Protein AF-B6IEW8-F1 (afdb_monomer_lite)

pLDDT: mean 83.38, std 17.98, range [36.94, 97.81]

Foldseek 3Di:
DDDDDDPDPDPPPPPPPDDCVRVQPAAEDDDPPDDDDADDCRVPPDDDDDDDDQKDFLDPPRYPPRDPVRHRDIGGDDDDDDDDDDDDDDPDPADPVNVVPD

Sequence (102 aa):
MPEIIPSNTFLTTNMVVKSEQERYVGSMLLEPRSLFIMTDDAYTTMLHGITEREDDLVEPGKVFNCTEELANKRLERDTRISITVRNVEKVSKLSVMDMLKK

Organism: Caenorhabditis briggsae (NCBI:txid6238)

Structure (mmCIF, N/CA/C/O backbone):
data_AF-B6IEW8-F1
#
_entry.id   AF-B6IEW8-F1
#
loop_
_atom_site.group_PDB
_atom_site.id
_atom_site.type_symbol
_atom_site.label_atom_id
_atom_site.label_alt_id
_atom_site.label_comp_id
_atom_site.label_asym_id
_atom_site.label_entity_id
_atom_site.label_seq_id
_atom_site.pdbx_PDB_ins_code
_atom_site.Cartn_x
_atom_site.Cartn_y
_atom_site.Cartn_z
_atom_site.occupancy
_atom_site.B_iso_or_equiv
_atom_site.auth_seq_id
_atom_site.auth_comp_id
_atom_site.auth_asym_id
_atom_site.auth_atom_id
_atom_site.pdbx_PDB_model_num
ATOM 1 N N . MET A 1 1 ? -14.759 59.776 2.716 1.00 40.84 1 MET A N 1
ATOM 2 C CA . MET A 1 1 ? -15.972 59.135 3.263 1.00 40.84 1 MET A CA 1
ATOM 3 C C . MET A 1 1 ? -15.611 57.689 3.566 1.00 40.84 1 MET A C 1
ATOM 5 O O . MET A 1 1 ? -15.357 56.977 2.604 1.00 40.84 1 MET A O 1
ATOM 9 N N . PRO A 1 2 ? -15.443 57.277 4.834 1.00 36.94 2 PRO A N 1
ATOM 10 C CA . PRO A 1 2 ? -15.194 55.879 5.162 1.00 36.94 2 PRO A CA 1
ATOM 11 C C . PRO A 1 2 ? -16.526 55.127 5.262 1.00 36.94 2 PRO A C 1
ATOM 13 O O . PRO A 1 2 ? -17.453 55.570 5.939 1.00 36.94 2 PRO A O 1
ATOM 16 N N . GLU A 1 3 ? -16.614 54.009 4.551 1.00 43.22 3 GLU A N 1
ATOM 17 C CA . GLU A 1 3 ? -17.742 53.084 4.589 1.00 43.22 3 GLU A CA 1
ATOM 18 C C . GLU A 1 3 ? -17.644 52.230 5.861 1.00 43.22 3 GLU A C 1
ATOM 20 O O . GLU A 1 3 ? -16.618 51.607 6.140 1.00 43.22 3 GLU A O 1
ATOM 25 N N . ILE A 1 4 ? -18.698 52.257 6.674 1.00 48.59 4 ILE A N 1
ATOM 26 C CA . ILE A 1 4 ? -18.800 51.501 7.923 1.00 48.59 4 ILE A CA 1
ATOM 27 C C . ILE A 1 4 ? -19.130 50.051 7.555 1.00 48.59 4 ILE A C 1
ATOM 29 O O . ILE A 1 4 ? -20.235 49.762 7.103 1.00 48.59 4 ILE A O 1
ATOM 33 N N . ILE A 1 5 ? -18.179 49.137 7.753 1.00 53.69 5 ILE A N 1
ATOM 34 C CA . ILE A 1 5 ? -18.403 47.694 7.597 1.00 53.69 5 ILE A CA 1
ATOM 35 C C . ILE A 1 5 ? -19.147 47.199 8.847 1.00 53.69 5 ILE A C 1
ATOM 37 O O . ILE A 1 5 ? -18.631 47.376 9.955 1.00 53.69 5 ILE A O 1
ATOM 41 N N . PRO A 1 6 ? -20.336 46.581 8.729 1.00 46.34 6 PRO A N 1
ATOM 42 C CA . PRO A 1 6 ? -21.024 46.042 9.889 1.00 46.34 6 PRO A CA 1
ATOM 43 C C . PRO A 1 6 ? -20.243 44.854 10.461 1.00 46.34 6 PRO A C 1
ATOM 45 O O . PRO A 1 6 ? -19.928 43.879 9.778 1.00 46.34 6 PRO A O 1
ATOM 48 N N . SER A 1 7 ? -19.945 44.951 11.754 1.00 50.16 7 SER A N 1
ATOM 49 C CA . SER A 1 7 ? -19.408 43.880 12.580 1.00 50.16 7 SER A CA 1
ATOM 50 C C . SER A 1 7 ? -20.441 42.757 12.690 1.00 50.16 7 SER A C 1
ATOM 52 O O . SER A 1 7 ? -21.383 42.896 13.465 1.00 50.16 7 SER A O 1
ATOM 54 N N . ASN A 1 8 ? -20.320 41.701 11.879 1.00 47.44 8 ASN A N 1
ATOM 55 C CA . ASN A 1 8 ? -20.790 40.335 12.187 1.00 47.44 8 ASN A CA 1
ATOM 56 C C . ASN A 1 8 ? -20.463 39.319 11.074 1.00 47.44 8 ASN A C 1
ATOM 58 O O . ASN A 1 8 ? -21.246 38.412 10.790 1.00 47.44 8 ASN A O 1
ATOM 62 N N . THR A 1 9 ? -19.281 39.408 10.463 1.00 40.88 9 THR A N 1
ATOM 63 C CA . THR A 1 9 ? -18.782 38.298 9.641 1.00 40.88 9 THR A CA 1
ATOM 64 C C . THR A 1 9 ? -18.155 37.265 10.567 1.00 40.88 9 THR A C 1
ATOM 66 O O . THR A 1 9 ? -16.969 37.320 10.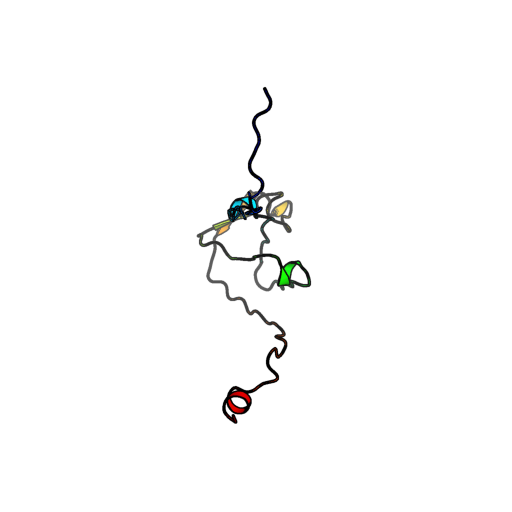886 1.00 40.88 9 THR A O 1
ATOM 69 N N . PHE A 1 10 ? -18.988 36.344 11.047 1.00 48.12 10 PHE A N 1
ATOM 70 C CA . PHE A 1 10 ? -18.538 35.092 11.639 1.00 48.12 10 PHE A CA 1
ATOM 71 C C . PHE A 1 10 ? -17.526 34.447 10.685 1.00 48.12 10 PHE A C 1
ATOM 73 O O . PHE A 1 10 ? -17.796 34.293 9.495 1.00 48.12 10 PHE A O 1
ATOM 80 N N . LEU A 1 11 ? -16.341 34.124 11.203 1.00 44.19 11 LEU A N 1
ATOM 81 C CA . LEU A 1 11 ? -15.284 33.427 10.480 1.00 44.19 11 LEU A CA 1
ATOM 82 C C . LEU A 1 11 ? -15.760 32.009 10.150 1.00 44.19 11 LEU A C 1
ATOM 84 O O . LEU A 1 11 ? -15.477 31.057 10.875 1.00 44.19 11 LEU A O 1
ATOM 88 N N . THR A 1 12 ? -16.483 31.847 9.047 1.00 43.03 12 THR A N 1
ATOM 89 C CA . THR A 1 12 ? -16.590 30.552 8.387 1.00 43.03 12 THR A CA 1
ATOM 90 C C . THR A 1 12 ? -15.226 30.304 7.756 1.00 43.03 12 THR A C 1
ATOM 92 O O . THR A 1 12 ? -14.945 30.748 6.644 1.00 43.03 12 THR A O 1
ATOM 95 N N . THR A 1 13 ? -14.328 29.643 8.490 1.00 49.78 13 THR A N 1
ATOM 96 C CA . THR A 1 13 ? -13.182 28.978 7.870 1.00 49.78 13 THR A CA 1
ATOM 97 C C . THR A 1 13 ? -13.769 28.014 6.849 1.00 49.78 13 THR A C 1
ATOM 99 O O . THR A 1 13 ? -14.277 26.951 7.203 1.00 49.78 13 THR A O 1
ATOM 102 N N . ASN A 1 14 ? -13.761 28.423 5.582 1.00 52.41 14 ASN A N 1
ATOM 103 C CA . ASN A 1 14 ? -14.004 27.549 4.450 1.00 52.41 14 ASN A CA 1
ATOM 104 C C . ASN A 1 14 ? -12.948 26.447 4.529 1.00 52.41 14 ASN A C 1
ATOM 106 O O . ASN A 1 14 ? -11.813 26.631 4.089 1.00 52.41 14 ASN A O 1
ATOM 110 N N . MET A 1 15 ? -13.295 25.317 5.144 1.00 57.75 15 MET A N 1
ATOM 111 C CA . MET A 1 15 ? -12.501 24.102 5.055 1.00 57.75 15 MET A CA 1
ATOM 112 C C . MET A 1 15 ? -12.602 23.625 3.610 1.00 57.75 15 MET A C 1
ATOM 114 O O . MET A 1 15 ? -13.491 22.857 3.254 1.00 57.75 15 MET A O 1
ATOM 118 N N . VAL A 1 16 ? -11.730 24.154 2.754 1.00 66.19 16 VAL A N 1
ATOM 119 C CA . VAL A 1 16 ? -11.551 23.649 1.398 1.00 66.19 16 VAL A CA 1
ATOM 120 C C . VAL A 1 16 ? -11.064 22.214 1.550 1.00 66.19 16 VAL A C 1
ATOM 122 O O . VAL A 1 16 ? -9.937 21.969 1.985 1.00 66.19 16 VAL A O 1
ATOM 125 N N . VAL A 1 17 ? -11.950 21.258 1.274 1.00 73.38 17 VAL A N 1
ATOM 126 C CA . VAL A 1 17 ? -11.612 19.836 1.277 1.00 73.38 17 VAL A CA 1
ATOM 127 C C . VAL A 1 17 ? -10.644 19.616 0.123 1.00 73.38 17 VAL A C 1
ATOM 129 O O . VAL A 1 17 ? -11.044 19.612 -1.038 1.00 73.38 17 VAL A O 1
ATOM 132 N N . LYS A 1 18 ? -9.357 19.491 0.451 1.00 80.31 18 LYS A N 1
ATOM 133 C CA . LYS A 1 18 ? -8.313 19.223 -0.536 1.00 80.31 18 LYS A CA 1
ATOM 134 C C . LYS A 1 18 ? -8.568 17.891 -1.230 1.00 80.31 18 LYS A C 1
ATOM 136 O O . LYS A 1 18 ? -8.894 16.894 -0.571 1.00 80.31 18 LYS A O 1
ATOM 141 N N . SER A 1 19 ? -8.364 17.865 -2.542 1.00 87.44 19 SER A N 1
ATOM 142 C CA . SER A 1 19 ? -8.483 16.635 -3.329 1.00 87.44 19 SER A CA 1
ATOM 143 C C . SER A 1 19 ? -7.464 15.585 -2.867 1.00 87.44 19 SER A C 1
ATOM 145 O O . SER A 1 19 ? -6.487 15.896 -2.180 1.00 87.44 19 SER A O 1
ATOM 147 N N . GLU A 1 20 ? -7.672 14.315 -3.220 1.00 83.62 20 GLU A N 1
ATOM 148 C CA . GLU A 1 20 ? -6.680 13.266 -2.935 1.00 83.62 20 GLU A CA 1
ATOM 149 C C . GLU A 1 20 ? -5.326 13.578 -3.577 1.00 83.62 20 GLU A C 1
ATOM 151 O O . GLU A 1 20 ? -4.289 13.380 -2.951 1.00 83.62 20 GLU A O 1
ATOM 156 N N . GLN A 1 21 ? -5.344 14.159 -4.779 1.00 86.25 21 GLN A N 1
ATOM 157 C CA . GLN A 1 21 ? -4.141 14.539 -5.511 1.00 86.25 21 GLN A CA 1
ATOM 158 C C . GLN A 1 21 ? -3.333 15.621 -4.782 1.00 86.25 21 GLN A C 1
ATOM 160 O O . GLN A 1 21 ? -2.110 15.556 -4.741 1.00 86.25 21 GLN A O 1
ATOM 165 N N . GLU A 1 22 ? -4.007 16.594 -4.166 1.00 89.25 22 GLU A N 1
ATOM 166 C CA . GLU A 1 22 ? -3.367 17.664 -3.385 1.00 89.25 22 GLU A CA 1
ATOM 167 C C . GLU A 1 22 ? -2.812 17.181 -2.041 1.00 89.25 22 GLU A C 1
ATOM 169 O O . GLU A 1 22 ? -1.948 17.833 -1.456 1.00 89.25 22 GLU A O 1
ATOM 174 N N . ARG A 1 23 ? -3.333 16.063 -1.525 1.00 90.06 23 ARG A N 1
ATOM 175 C CA . ARG A 1 23 ? -2.881 15.426 -0.279 1.00 90.06 23 ARG A CA 1
ATOM 176 C C . ARG A 1 23 ? -1.932 14.254 -0.533 1.00 90.06 23 ARG A C 1
ATOM 178 O O . ARG A 1 23 ? -1.546 13.580 0.419 1.00 90.06 23 ARG A O 1
ATOM 185 N N . TYR A 1 24 ? -1.576 13.996 -1.790 1.00 91.75 24 TYR A N 1
ATOM 186 C CA . TYR A 1 24 ? -0.720 12.883 -2.169 1.00 91.75 24 TYR A CA 1
ATOM 187 C C . TYR A 1 24 ? 0.701 13.093 -1.641 1.00 91.75 24 TYR A C 1
ATOM 189 O O . TYR A 1 24 ? 1.373 14.058 -1.998 1.00 91.75 24 TYR A O 1
ATOM 197 N N . VAL A 1 25 ? 1.157 12.168 -0.795 1.00 93.56 25 VAL A N 1
ATOM 198 C CA . VAL A 1 25 ? 2.507 12.199 -0.209 1.00 93.56 25 VAL A CA 1
ATOM 199 C C . VAL A 1 25 ? 3.477 11.321 -1.000 1.00 93.56 25 VAL A C 1
ATOM 201 O O . VAL A 1 25 ? 4.652 11.650 -1.123 1.00 93.56 25 VAL A O 1
ATOM 204 N N . GLY A 1 26 ? 2.994 10.210 -1.555 1.00 94.50 26 GLY A N 1
ATOM 205 C CA . GLY A 1 26 ? 3.813 9.244 -2.277 1.00 94.50 26 GLY A CA 1
ATOM 206 C C . GLY A 1 26 ? 3.183 7.857 -2.293 1.00 94.50 26 GLY A C 1
ATOM 207 O O . GLY A 1 26 ? 2.076 7.648 -1.795 1.00 94.50 26 GLY A O 1
ATOM 208 N N . SER A 1 27 ? 3.909 6.915 -2.879 1.00 95.62 27 SER A N 1
ATOM 209 C CA . SER A 1 27 ? 3.547 5.504 -2.992 1.00 95.62 27 SER A CA 1
ATOM 210 C C . SER A 1 27 ? 4.651 4.625 -2.408 1.00 95.62 27 SER A C 1
ATOM 212 O O . SER A 1 27 ? 5.801 5.040 -2.287 1.00 95.62 27 SER A O 1
ATOM 214 N N . MET A 1 28 ? 4.320 3.382 -2.078 1.00 95.69 28 MET A N 1
ATOM 215 C CA . MET A 1 28 ? 5.284 2.369 -1.654 1.00 95.69 28 MET A CA 1
ATOM 216 C C . MET A 1 28 ? 5.018 1.079 -2.422 1.00 95.69 28 MET A C 1
ATOM 218 O O . MET A 1 28 ? 3.875 0.632 -2.505 1.00 95.69 28 MET A O 1
ATOM 222 N N . LEU A 1 29 ? 6.071 0.485 -2.978 1.00 96.75 29 LEU A N 1
ATOM 223 C CA . LEU A 1 29 ? 5.992 -0.808 -3.643 1.00 96.75 29 LEU A CA 1
ATOM 224 C C . LEU A 1 29 ? 6.031 -1.922 -2.591 1.00 96.75 29 LEU A C 1
ATOM 226 O O . LEU A 1 29 ? 6.999 -2.026 -1.839 1.00 96.75 29 LEU A O 1
ATOM 230 N N . LEU A 1 30 ? 4.994 -2.760 -2.541 1.00 95.94 30 LEU A N 1
ATOM 231 C CA . LEU A 1 30 ? 4.897 -3.879 -1.598 1.00 95.94 30 LEU A CA 1
ATOM 232 C C . LEU A 1 30 ? 5.166 -5.211 -2.301 1.00 95.94 30 LEU A C 1
ATOM 234 O O . LEU A 1 30 ? 4.258 -5.825 -2.864 1.00 95.94 30 LEU A O 1
ATOM 238 N N . GLU A 1 31 ? 6.409 -5.678 -2.227 1.00 94.38 31 GLU A N 1
ATOM 239 C CA . GLU A 1 31 ? 6.837 -6.932 -2.852 1.00 94.38 31 GLU A CA 1
ATOM 240 C C . GLU A 1 31 ? 6.208 -8.172 -2.180 1.00 94.38 31 GLU A C 1
ATOM 242 O O . GLU A 1 31 ? 5.823 -8.125 -1.002 1.00 94.38 31 GLU A O 1
ATOM 247 N N . PRO A 1 32 ? 6.099 -9.317 -2.881 1.00 95.44 32 PRO A N 1
ATOM 248 C CA . PRO A 1 32 ? 5.632 -10.563 -2.280 1.00 95.44 32 PRO A CA 1
ATOM 249 C C . PRO A 1 32 ? 6.450 -10.948 -1.040 1.00 95.44 32 PRO A C 1
ATOM 251 O O . PRO A 1 32 ? 7.678 -10.913 -1.061 1.00 95.44 32 PRO A O 1
ATOM 254 N N . ARG A 1 33 ? 5.770 -11.372 0.03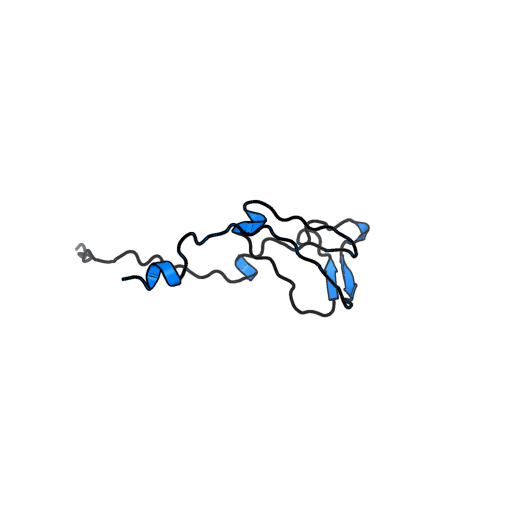5 1.00 95.81 33 ARG A N 1
ATOM 255 C CA . ARG A 1 33 ? 6.382 -11.744 1.332 1.00 95.81 33 ARG A CA 1
ATOM 256 C C . ARG A 1 33 ? 7.117 -10.598 2.052 1.00 95.81 33 ARG A C 1
ATOM 258 O O . ARG A 1 33 ? 7.849 -10.863 3.002 1.00 95.81 33 ARG A O 1
ATOM 265 N N . SER A 1 34 ? 6.907 -9.345 1.645 1.00 96.25 34 SER A N 1
ATOM 266 C CA . SER A 1 34 ? 7.346 -8.179 2.417 1.00 96.25 34 SER A CA 1
ATOM 267 C C . SER A 1 34 ? 6.472 -7.960 3.657 1.00 96.25 34 SER A C 1
ATOM 269 O O . SER A 1 34 ? 5.293 -8.324 3.689 1.00 96.25 34 SER A O 1
ATOM 271 N N . LEU A 1 35 ? 7.061 -7.344 4.683 1.00 96.25 35 LEU A N 1
ATOM 272 C CA . LEU A 1 35 ? 6.360 -6.879 5.875 1.00 96.25 35 LEU A CA 1
ATOM 273 C C . LEU A 1 35 ? 6.285 -5.351 5.839 1.00 96.25 35 LEU A C 1
ATOM 275 O O . LEU A 1 35 ? 7.311 -4.678 5.896 1.00 96.25 35 LEU A O 1
ATOM 279 N N . PHE A 1 36 ? 5.068 -4.814 5.773 1.00 94.88 36 PHE A N 1
ATOM 280 C CA . PHE A 1 36 ? 4.816 -3.382 5.890 1.00 94.88 36 PHE A CA 1
ATOM 281 C C . PHE A 1 36 ? 4.357 -3.054 7.311 1.00 94.88 36 PHE A C 1
ATOM 283 O O . PHE A 1 36 ? 3.355 -3.594 7.782 1.00 94.88 36 PHE A O 1
ATOM 290 N N . ILE A 1 37 ? 5.100 -2.179 7.990 1.00 94.69 37 ILE A N 1
ATOM 291 C CA . ILE A 1 37 ? 4.792 -1.708 9.341 1.00 94.69 37 ILE A CA 1
ATOM 292 C C . ILE A 1 37 ? 4.509 -0.214 9.253 1.00 94.69 37 ILE A C 1
ATOM 294 O O . ILE A 1 37 ? 5.332 0.548 8.754 1.00 94.69 37 ILE A O 1
ATOM 298 N N . MET A 1 38 ? 3.354 0.197 9.765 1.00 92.88 38 MET A N 1
ATOM 299 C CA . MET A 1 38 ? 2.943 1.592 9.826 1.00 92.88 38 MET A CA 1
ATOM 300 C C . MET A 1 38 ? 2.655 1.950 11.283 1.00 92.88 38 MET A C 1
ATOM 302 O O . MET A 1 38 ? 1.851 1.278 11.930 1.00 92.88 38 MET A O 1
ATOM 306 N N . THR A 1 39 ? 3.333 2.974 11.800 1.00 93.75 39 THR A N 1
ATOM 307 C CA . THR A 1 39 ? 3.248 3.410 13.203 1.00 93.75 39 THR A CA 1
ATOM 308 C C . THR A 1 39 ? 2.904 4.893 13.299 1.00 93.75 39 THR A C 1
ATOM 310 O O . THR A 1 39 ? 2.912 5.609 12.296 1.00 93.75 39 THR A O 1
ATOM 313 N N . ASP A 1 40 ? 2.580 5.337 14.514 1.00 93.62 40 ASP A N 1
ATOM 314 C CA . ASP A 1 40 ? 2.476 6.752 14.886 1.00 93.62 40 ASP A CA 1
ATOM 315 C C . ASP A 1 40 ? 1.588 7.571 13.927 1.00 93.62 40 ASP A C 1
ATOM 317 O O . ASP A 1 40 ? 0.449 7.186 13.627 1.00 93.62 40 ASP A O 1
ATOM 321 N N . ASP A 1 41 ? 2.096 8.700 13.434 1.00 92.62 41 ASP A N 1
ATOM 322 C CA . ASP A 1 41 ? 1.367 9.620 12.561 1.00 92.62 41 ASP A CA 1
ATOM 323 C C . ASP A 1 41 ? 1.009 8.979 11.219 1.00 92.62 41 ASP A C 1
ATOM 325 O O . ASP A 1 41 ? -0.083 9.216 10.697 1.00 92.62 41 ASP A O 1
ATOM 329 N N . ALA A 1 42 ? 1.874 8.116 10.679 1.00 90.12 42 ALA A N 1
ATOM 330 C CA . ALA A 1 42 ? 1.589 7.415 9.431 1.00 90.12 42 ALA A CA 1
ATOM 331 C C . ALA A 1 42 ? 0.374 6.487 9.580 1.00 90.12 42 ALA A C 1
ATOM 333 O O . ALA A 1 42 ? -0.435 6.376 8.664 1.00 90.12 42 ALA A O 1
ATOM 334 N N . TYR A 1 43 ? 0.200 5.865 10.751 1.00 90.69 43 TYR A N 1
ATOM 335 C CA . TYR A 1 43 ? -0.950 5.002 11.020 1.00 90.69 43 TYR A CA 1
ATOM 336 C C . TYR A 1 43 ? -2.231 5.786 11.326 1.00 90.69 43 TYR A C 1
ATOM 338 O O . TYR A 1 43 ? -3.318 5.382 10.914 1.00 90.69 43 TYR A O 1
ATOM 346 N N . THR A 1 44 ? -2.119 6.889 12.067 1.00 90.25 44 THR A N 1
ATOM 347 C CA . THR A 1 44 ? -3.279 7.595 12.638 1.00 90.25 44 THR A CA 1
ATOM 348 C C . THR A 1 44 ? -3.775 8.773 11.803 1.00 90.25 44 THR A C 1
ATOM 350 O O . THR A 1 44 ? -4.955 9.113 11.885 1.00 90.25 44 THR A O 1
ATOM 353 N N . THR A 1 45 ? -2.908 9.394 10.999 1.00 90.81 45 THR A N 1
ATOM 354 C CA . THR A 1 45 ? -3.212 10.661 10.307 1.00 90.81 45 THR A CA 1
ATOM 355 C C . THR A 1 45 ? -3.125 10.574 8.787 1.00 90.81 45 THR A C 1
ATOM 357 O O . THR A 1 45 ? -3.716 11.406 8.093 1.00 90.81 45 THR A O 1
ATOM 360 N N . MET A 1 46 ? -2.425 9.572 8.248 1.00 91.06 46 MET A N 1
ATOM 361 C CA . MET A 1 46 ? -2.237 9.423 6.808 1.00 91.06 46 MET A CA 1
ATOM 362 C C . MET A 1 46 ? -3.222 8.415 6.218 1.00 91.06 46 MET A C 1
ATOM 364 O O . MET A 1 46 ? -3.422 7.312 6.729 1.00 91.06 46 MET A O 1
ATOM 368 N N . LEU A 1 47 ? -3.819 8.787 5.086 1.00 91.75 47 LEU A N 1
ATOM 369 C CA . LEU A 1 47 ? -4.598 7.850 4.289 1.00 91.75 47 LEU A CA 1
ATOM 370 C C . LEU A 1 47 ? -3.653 7.015 3.430 1.00 91.75 47 LEU A C 1
ATOM 372 O O . LEU A 1 47 ? -2.799 7.551 2.727 1.00 91.75 47 LEU A O 1
ATOM 376 N N . HIS A 1 48 ? -3.854 5.705 3.465 1.00 91.38 48 HIS A N 1
ATOM 377 C CA . HIS A 1 48 ? -3.193 4.742 2.601 1.00 91.38 48 HIS A CA 1
ATOM 378 C C . HIS A 1 48 ? -4.264 3.954 1.850 1.00 91.38 48 HIS A C 1
ATOM 380 O O . HIS A 1 48 ? -5.354 3.703 2.367 1.00 91.38 48 HIS A O 1
ATOM 386 N N . GLY A 1 49 ? -3.956 3.566 0.621 1.00 92.69 49 GLY A N 1
ATOM 387 C CA . GLY A 1 49 ? -4.880 2.831 -0.225 1.00 92.69 49 GLY A CA 1
ATOM 388 C C . GLY A 1 49 ? -4.151 2.126 -1.354 1.00 92.69 49 GLY A C 1
ATOM 389 O O . GLY A 1 49 ? -2.976 2.384 -1.614 1.00 92.69 49 GLY A O 1
ATOM 390 N N . ILE A 1 50 ? -4.870 1.230 -2.019 1.00 94.56 50 ILE A N 1
ATOM 391 C CA . ILE A 1 50 ? -4.417 0.551 -3.229 1.00 94.56 50 ILE A CA 1
ATOM 392 C C . ILE A 1 50 ? -5.333 1.043 -4.340 1.00 94.56 50 ILE A C 1
ATOM 394 O O . ILE A 1 50 ? -6.530 0.773 -4.324 1.00 94.56 50 ILE A O 1
ATOM 398 N N . THR A 1 51 ? -4.793 1.825 -5.269 1.00 93.62 51 THR A N 1
ATOM 399 C CA . THR A 1 51 ? -5.573 2.300 -6.416 1.00 93.62 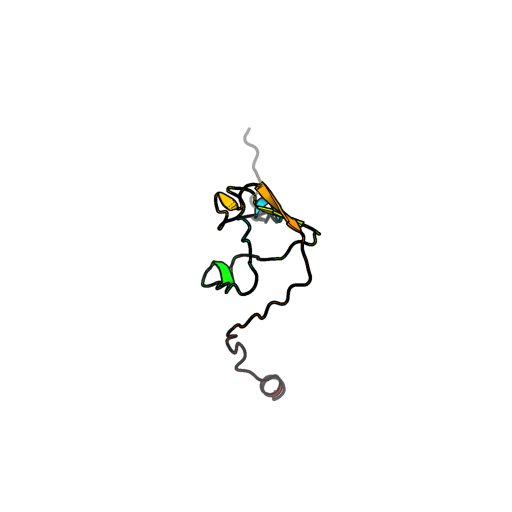51 THR A CA 1
ATOM 400 C C . THR A 1 51 ? -5.852 1.144 -7.369 1.00 93.62 51 THR A C 1
ATOM 402 O O . THR A 1 51 ? -4.930 0.390 -7.681 1.00 93.62 51 THR A O 1
ATOM 405 N N . GLU A 1 52 ? -7.080 1.055 -7.876 1.00 94.94 52 GLU A N 1
ATOM 406 C CA . GLU A 1 52 ? -7.497 0.085 -8.896 1.00 94.94 52 GLU A CA 1
ATOM 407 C C . GLU A 1 52 ? -6.779 0.349 -10.232 1.00 94.94 52 GLU A C 1
ATOM 409 O O . GLU A 1 52 ? -6.887 1.447 -10.783 1.00 94.94 52 GLU A O 1
ATOM 414 N N . ARG A 1 53 ? -5.993 -0.624 -10.711 1.00 95.44 53 ARG A N 1
ATOM 415 C CA . ARG A 1 53 ? -5.254 -0.612 -11.990 1.00 95.44 53 ARG A CA 1
ATOM 416 C C . ARG A 1 53 ? -4.621 -1.984 -12.247 1.00 95.44 53 ARG A C 1
ATOM 418 O O . ARG A 1 53 ? -4.437 -2.740 -11.296 1.00 95.44 53 ARG A O 1
ATOM 425 N N . GLU A 1 54 ? -4.234 -2.240 -13.494 1.00 97.62 54 GLU A N 1
ATOM 426 C CA . GLU A 1 54 ? -3.638 -3.510 -13.951 1.00 97.62 54 GLU A CA 1
ATOM 427 C C . GLU A 1 54 ? -2.109 -3.564 -13.808 1.00 97.62 54 GLU A C 1
ATOM 429 O O . GLU A 1 54 ? -1.532 -4.641 -13.697 1.00 97.62 54 GLU A O 1
ATOM 434 N N . ASP A 1 55 ? -1.434 -2.415 -13.785 1.00 97.38 55 ASP A N 1
ATOM 435 C CA . ASP A 1 55 ? 0.021 -2.334 -13.660 1.00 97.38 55 ASP A CA 1
ATOM 436 C C . ASP A 1 55 ? 0.460 -1.125 -12.823 1.00 97.38 55 ASP A C 1
ATOM 438 O O . ASP A 1 55 ? -0.248 -0.121 -12.712 1.00 97.38 55 ASP A O 1
ATOM 442 N N . ASP A 1 56 ? 1.643 -1.220 -12.219 1.00 96.94 56 ASP A N 1
ATOM 443 C CA . ASP A 1 56 ? 2.259 -0.152 -11.436 1.00 96.94 56 ASP A CA 1
ATOM 444 C C . ASP A 1 56 ? 3.558 0.332 -12.095 1.00 96.94 56 ASP A C 1
ATOM 446 O O . ASP A 1 56 ? 4.462 -0.455 -12.379 1.00 96.94 56 ASP A O 1
ATOM 450 N N . LEU A 1 57 ? 3.680 1.650 -12.294 1.00 97.19 57 LEU A N 1
ATOM 451 C CA . LEU A 1 57 ? 4.934 2.300 -12.684 1.00 97.19 57 LEU A CA 1
ATOM 452 C C . LEU A 1 57 ? 5.744 2.645 -11.432 1.00 97.19 57 LEU A C 1
ATOM 454 O O . LEU A 1 57 ? 5.295 3.429 -10.591 1.00 97.19 57 LEU A O 1
ATOM 458 N N . VAL A 1 58 ? 6.967 2.128 -11.338 1.00 97.44 58 VAL A N 1
ATOM 459 C CA . VAL A 1 58 ? 7.893 2.484 -10.257 1.00 97.44 58 VAL A CA 1
ATOM 460 C C . VAL A 1 58 ? 8.576 3.813 -10.594 1.00 97.44 58 VAL A C 1
ATOM 462 O O . VAL A 1 58 ? 9.678 3.857 -11.139 1.00 97.44 58 VAL A O 1
ATOM 465 N N . GLU A 1 59 ? 7.875 4.917 -10.330 1.00 96.50 59 GLU A N 1
ATOM 466 C CA . GLU A 1 59 ? 8.331 6.272 -10.659 1.00 96.50 59 GLU A CA 1
ATOM 467 C C . GLU A 1 59 ? 9.322 6.816 -9.604 1.00 96.50 59 GLU A C 1
ATOM 469 O O . GLU A 1 59 ? 8.950 6.967 -8.428 1.00 96.50 59 GLU A O 1
ATOM 474 N N . PRO A 1 60 ? 10.567 7.161 -9.998 1.00 96.56 60 PRO A N 1
ATOM 475 C CA . PRO A 1 60 ? 11.546 7.758 -9.095 1.00 96.56 60 PRO A CA 1
ATOM 476 C C . PRO A 1 60 ? 11.025 9.045 -8.450 1.00 96.56 60 PRO A C 1
ATOM 478 O O . PRO A 1 60 ? 10.442 9.902 -9.109 1.00 96.56 60 PRO A O 1
ATOM 481 N N . GLY A 1 61 ? 11.224 9.185 -7.140 1.00 95.06 61 GLY A N 1
ATOM 482 C CA . GLY A 1 61 ? 10.760 10.346 -6.373 1.00 95.06 61 GLY A CA 1
ATOM 483 C C . GLY A 1 61 ? 9.278 10.317 -5.979 1.00 95.06 61 GLY A C 1
ATOM 484 O O . GLY A 1 61 ? 8.892 11.071 -5.091 1.00 95.06 61 GLY A O 1
ATOM 485 N N .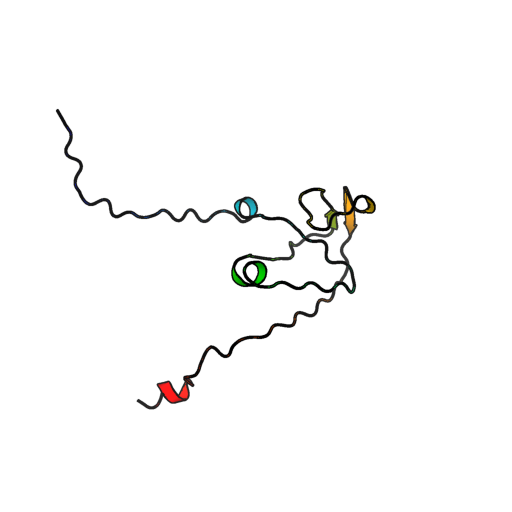 LYS A 1 62 ? 8.455 9.429 -6.559 1.00 95.69 62 LYS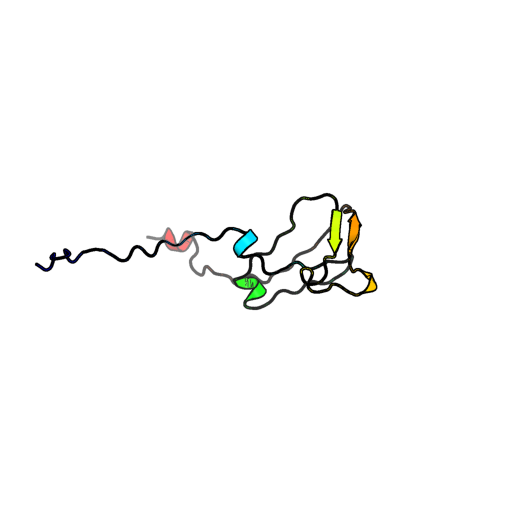 A N 1
ATOM 486 C CA . LYS A 1 62 ? 7.075 9.185 -6.096 1.00 95.69 62 LYS A CA 1
ATOM 487 C C . LYS A 1 62 ? 6.915 7.883 -5.325 1.00 95.69 62 LYS A C 1
ATOM 489 O O . LYS A 1 62 ? 6.023 7.809 -4.484 1.00 95.69 62 LYS A O 1
ATOM 494 N N . VAL A 1 63 ? 7.736 6.873 -5.611 1.00 96.81 63 VAL A N 1
ATOM 495 C CA . VAL A 1 63 ? 7.752 5.603 -4.875 1.00 96.81 63 VAL A CA 1
ATOM 496 C C . VAL A 1 63 ? 8.888 5.620 -3.852 1.00 96.81 63 VAL A C 1
ATOM 498 O O . VAL A 1 63 ? 10.055 5.709 -4.228 1.00 96.81 63 VAL A O 1
ATOM 501 N N . PHE A 1 64 ? 8.561 5.531 -2.560 1.00 95.25 64 PHE A N 1
ATOM 502 C CA . PHE A 1 64 ? 9.515 5.720 -1.458 1.00 95.25 64 PHE A CA 1
ATOM 503 C C . PHE A 1 64 ? 10.680 4.726 -1.472 1.00 95.25 64 PHE A C 1
ATOM 505 O O . PHE A 1 64 ? 11.804 5.093 -1.150 1.00 95.25 64 PHE A O 1
ATOM 512 N N . ASN A 1 65 ? 10.421 3.477 -1.856 1.00 95.06 65 ASN A N 1
ATOM 513 C CA . ASN A 1 65 ? 11.415 2.409 -1.950 1.00 95.06 65 ASN A CA 1
ATOM 514 C C . ASN A 1 65 ? 11.835 2.115 -3.401 1.00 95.06 65 ASN A C 1
ATOM 516 O O . ASN A 1 65 ? 12.179 0.981 -3.727 1.00 95.06 65 ASN A O 1
ATOM 520 N N . CYS A 1 66 ? 11.797 3.120 -4.282 1.00 96.38 66 CYS A N 1
ATOM 521 C CA . CYS A 1 66 ? 12.324 2.993 -5.638 1.00 96.38 66 CYS A CA 1
ATOM 522 C C . CYS A 1 66 ? 13.841 2.759 -5.599 1.00 96.38 66 CYS A C 1
ATOM 524 O O . CYS A 1 66 ? 14.601 3.637 -5.193 1.00 96.38 66 CYS A O 1
ATOM 526 N N . THR A 1 67 ? 14.286 1.597 -6.068 1.00 95.56 67 THR A N 1
ATOM 527 C CA . THR A 1 67 ? 15.705 1.322 -6.325 1.00 95.56 67 THR A CA 1
ATOM 528 C C . THR A 1 67 ? 16.071 1.723 -7.754 1.00 95.56 67 THR A C 1
ATOM 530 O O . THR A 1 67 ? 15.195 1.844 -8.612 1.00 95.56 67 THR A O 1
ATOM 533 N N . GLU A 1 68 ? 17.363 1.904 -8.041 1.00 95.50 68 GLU A N 1
ATOM 534 C CA . GLU A 1 68 ? 17.832 2.170 -9.412 1.00 95.50 68 GLU A CA 1
ATOM 535 C C . GLU A 1 68 ? 17.454 1.040 -10.377 1.00 95.50 68 GLU A C 1
ATOM 537 O O . GLU A 1 68 ? 17.087 1.292 -11.521 1.00 95.50 68 GLU A O 1
ATOM 542 N N . GLU A 1 69 ? 17.475 -0.207 -9.901 1.00 95.75 69 GLU A N 1
ATOM 543 C CA . GLU A 1 69 ? 17.081 -1.368 -10.695 1.00 95.75 69 GLU A CA 1
ATOM 544 C C . GLU A 1 69 ? 15.595 -1.341 -11.069 1.00 95.75 69 GLU A C 1
ATOM 546 O O . GLU A 1 69 ? 15.222 -1.805 -12.147 1.00 95.75 69 GLU A O 1
ATOM 551 N N . LEU A 1 70 ? 14.733 -0.839 -10.184 1.00 94.88 70 LEU A N 1
ATOM 552 C CA . LEU A 1 70 ? 13.289 -0.806 -10.404 1.00 94.88 70 LEU A CA 1
ATOM 553 C C . LEU A 1 70 ? 12.819 0.474 -11.100 1.00 94.88 70 LEU A C 1
ATOM 555 O O . LEU A 1 70 ? 11.705 0.496 -11.620 1.00 94.88 70 LEU A O 1
ATOM 559 N N . ALA A 1 71 ? 13.652 1.512 -11.149 1.00 96.88 71 ALA A N 1
ATOM 560 C CA . ALA A 1 71 ? 13.303 2.812 -11.701 1.00 96.88 71 ALA A CA 1
ATOM 561 C C . ALA A 1 71 ? 12.692 2.713 -13.110 1.00 96.88 71 ALA A C 1
ATOM 563 O O . ALA A 1 71 ? 13.282 2.157 -14.037 1.00 96.88 71 ALA A O 1
ATOM 564 N N . ASN A 1 72 ? 11.509 3.309 -13.273 1.00 97.56 72 ASN A N 1
ATOM 565 C CA . ASN A 1 72 ? 10.741 3.377 -14.520 1.00 97.56 72 ASN A CA 1
ATOM 566 C C . ASN A 1 72 ? 10.251 2.026 -15.073 1.00 97.56 72 ASN A C 1
ATOM 568 O O . ASN A 1 72 ? 9.735 1.982 -16.192 1.00 97.56 72 ASN A O 1
ATOM 572 N N . LYS A 1 73 ? 10.362 0.929 -14.315 1.00 97.56 73 LYS A N 1
ATOM 573 C CA . LYS A 1 73 ? 9.749 -0.347 -14.700 1.00 97.56 73 LYS A CA 1
ATOM 574 C C . LYS A 1 73 ? 8.238 -0.308 -14.478 1.00 97.56 73 LYS A C 1
ATOM 576 O O . LYS A 1 73 ? 7.758 0.292 -13.514 1.00 97.56 73 LYS A O 1
ATOM 581 N N . ARG A 1 74 ? 7.504 -0.985 -15.366 1.00 97.81 74 ARG A N 1
ATOM 582 C CA . ARG A 1 74 ? 6.094 -1.338 -15.167 1.00 97.81 74 ARG A CA 1
ATOM 583 C C . ARG A 1 74 ? 6.001 -2.764 -14.655 1.00 97.81 74 ARG A C 1
ATOM 585 O O . ARG A 1 74 ? 6.637 -3.656 -15.215 1.00 97.81 74 ARG A O 1
ATOM 592 N N . LEU A 1 75 ? 5.238 -2.950 -13.589 1.00 96.88 75 LEU A N 1
ATOM 593 C CA . LEU A 1 75 ? 4.995 -4.239 -12.958 1.00 96.88 75 LEU A CA 1
ATOM 594 C C . LEU A 1 75 ? 3.520 -4.577 -13.137 1.00 96.88 75 LEU A C 1
ATOM 596 O O . LEU A 1 75 ? 2.667 -3.860 -12.619 1.00 96.88 75 LEU A O 1
ATOM 600 N N . GLU A 1 76 ? 3.226 -5.642 -13.877 1.00 97.69 76 GLU A N 1
ATOM 601 C CA . GLU A 1 76 ? 1.859 -6.150 -13.999 1.00 97.69 76 GLU A CA 1
ATOM 602 C C . GLU A 1 76 ? 1.388 -6.706 -12.656 1.00 97.69 76 GLU A C 1
ATOM 604 O O . GLU A 1 76 ? 2.157 -7.317 -11.903 1.00 97.69 76 GLU A O 1
ATOM 609 N N . ARG A 1 77 ? 0.117 -6.471 -12.340 1.00 96.38 77 ARG A N 1
ATOM 610 C CA . ARG A 1 77 ? -0.499 -7.003 -11.137 1.00 96.38 77 ARG A CA 1
ATOM 611 C C . ARG A 1 77 ? -0.993 -8.417 -11.368 1.00 96.38 77 ARG A C 1
ATOM 613 O O . ARG A 1 77 ? -1.479 -8.779 -12.430 1.00 96.38 77 ARG A O 1
ATOM 620 N N . ASP A 1 78 ? -0.914 -9.185 -10.297 1.00 95.44 78 ASP A N 1
ATOM 621 C CA . ASP A 1 78 ? -1.539 -10.490 -10.183 1.00 95.44 78 ASP A CA 1
ATOM 622 C C . ASP A 1 78 ? -2.277 -10.558 -8.837 1.00 95.44 78 ASP A C 1
ATOM 624 O O . ASP A 1 78 ? -2.220 -9.638 -8.009 1.00 95.44 78 ASP A O 1
ATOM 628 N N . THR A 1 79 ? -2.977 -11.659 -8.599 1.00 96.00 79 THR A N 1
ATOM 629 C CA . THR A 1 79 ? -3.690 -11.929 -7.359 1.00 96.00 79 THR A CA 1
ATOM 630 C C . THR A 1 79 ? -2.725 -11.908 -6.178 1.00 96.00 79 THR A C 1
ATOM 632 O O . THR A 1 79 ? -1.891 -12.796 -5.992 1.00 96.00 79 THR A O 1
ATOM 635 N N . ARG A 1 80 ? -2.878 -10.899 -5.318 1.00 95.62 80 ARG A N 1
ATOM 636 C CA . ARG A 1 80 ? -2.072 -10.721 -4.111 1.00 95.62 80 ARG A CA 1
ATOM 637 C C . ARG A 1 80 ? -2.919 -10.907 -2.860 1.00 95.62 80 ARG A C 1
ATOM 639 O O . ARG A 1 80 ? -3.950 -10.265 -2.689 1.00 95.62 80 ARG A O 1
ATOM 646 N N . ILE A 1 81 ? -2.415 -11.712 -1.928 1.00 96.06 81 ILE A N 1
ATOM 647 C CA . ILE A 1 81 ? -2.991 -11.867 -0.590 1.00 96.06 81 ILE A CA 1
ATOM 648 C C . ILE A 1 81 ? -2.147 -11.061 0.402 1.00 96.06 81 ILE A C 1
ATOM 650 O O . ILE A 1 81 ? -0.941 -11.279 0.515 1.00 96.06 81 ILE A O 1
ATOM 654 N N . SER A 1 82 ? -2.775 -10.147 1.146 1.00 96.00 82 SER A N 1
ATOM 655 C CA . SER A 1 82 ? -2.169 -9.502 2.319 1.00 96.00 82 SER A CA 1
ATOM 656 C C . SER A 1 82 ? -2.928 -9.820 3.589 1.00 96.00 82 SER A C 1
ATOM 658 O O . SER A 1 82 ? -4.155 -9.792 3.616 1.00 96.00 82 SER A O 1
ATOM 660 N N . ILE A 1 83 ? -2.169 -10.044 4.655 1.00 97.19 83 ILE A N 1
ATOM 661 C CA . ILE A 1 83 ? -2.687 -10.221 6.005 1.00 97.19 83 ILE A CA 1
ATOM 662 C C . ILE A 1 83 ? -2.333 -8.963 6.792 1.00 97.19 83 ILE A C 1
ATOM 664 O O . ILE A 1 83 ? -1.157 -8.627 6.924 1.00 97.19 83 ILE A O 1
ATOM 668 N N . THR A 1 84 ? -3.348 -8.284 7.321 1.00 95.69 84 THR A N 1
ATOM 669 C CA . THR A 1 84 ? -3.175 -7.095 8.161 1.00 95.69 84 THR A CA 1
ATOM 670 C C . THR A 1 84 ? -3.519 -7.443 9.598 1.00 95.69 84 THR A C 1
ATOM 672 O O . THR A 1 84 ? -4.629 -7.890 9.886 1.00 95.69 84 THR A O 1
ATOM 675 N N . VAL A 1 85 ? -2.579 -7.202 10.510 1.00 95.38 85 VAL A N 1
ATOM 676 C CA . VAL A 1 85 ? -2.776 -7.379 11.951 1.00 95.38 85 VAL A CA 1
ATOM 677 C C . VAL A 1 85 ? -2.674 -6.015 12.618 1.00 95.38 85 VAL A C 1
ATOM 679 O O . VAL A 1 85 ? -1.725 -5.276 12.378 1.00 95.38 85 VAL A O 1
ATOM 682 N N . ARG A 1 86 ? -3.654 -5.682 13.459 1.00 92.25 86 ARG A N 1
ATOM 683 C CA . ARG A 1 86 ? -3.668 -4.445 14.247 1.00 92.25 86 ARG A CA 1
ATOM 684 C C . ARG A 1 86 ? -4.090 -4.733 15.678 1.00 92.25 86 ARG A C 1
ATOM 686 O O . ARG A 1 86 ? -4.990 -5.541 15.905 1.00 92.25 86 ARG A O 1
ATOM 693 N N . ASN A 1 87 ? -3.469 -4.041 16.624 1.00 89.94 87 ASN A N 1
ATOM 694 C CA . ASN A 1 87 ? -3.958 -3.993 17.994 1.00 89.94 87 ASN A CA 1
ATOM 695 C C . ASN A 1 87 ? -4.999 -2.871 18.098 1.00 89.94 87 ASN A C 1
ATOM 697 O O . ASN A 1 87 ? -4.704 -1.731 17.748 1.00 89.94 87 ASN A O 1
ATOM 701 N N . VAL A 1 88 ? -6.216 -3.192 18.533 1.00 84.62 88 VAL A N 1
ATOM 702 C CA . VAL A 1 88 ? -7.301 -2.211 18.669 1.00 84.62 88 VAL A CA 1
ATOM 703 C C . VAL A 1 88 ? -7.601 -2.034 20.146 1.00 84.62 88 VAL A C 1
ATOM 705 O O . VAL A 1 88 ? -8.006 -2.983 20.818 1.00 84.62 88 VAL A O 1
ATOM 708 N N . GLU A 1 89 ? -7.417 -0.816 20.653 1.00 83.00 89 GLU A N 1
ATOM 709 C CA . GLU A 1 89 ? -7.765 -0.505 22.035 1.00 83.00 89 GLU A CA 1
ATOM 710 C C . GLU A 1 89 ? -9.273 -0.644 22.269 1.00 83.00 89 GLU A C 1
ATOM 712 O O . GLU A 1 89 ? -10.110 -0.293 21.432 1.00 83.00 89 GLU A O 1
ATOM 717 N N . LYS A 1 90 ? -9.644 -1.152 23.445 1.00 78.50 90 LYS A N 1
ATOM 718 C CA . LYS A 1 90 ? -11.047 -1.280 23.833 1.00 78.50 90 LYS A CA 1
ATOM 719 C C . LYS A 1 90 ? -11.597 0.092 24.231 1.00 78.50 90 LYS A C 1
ATOM 721 O O . LYS A 1 90 ? -11.445 0.522 25.369 1.00 78.50 90 LYS A O 1
ATOM 726 N N . VAL A 1 91 ? -12.280 0.750 23.298 1.00 71.62 91 VAL A N 1
ATOM 727 C CA . VAL A 1 91 ? -12.791 2.125 23.472 1.00 71.62 91 VAL A CA 1
ATOM 728 C C . VAL A 1 91 ? -14.115 2.241 24.243 1.00 71.62 91 VAL A C 1
ATOM 730 O O . VAL A 1 91 ? -14.544 3.347 24.550 1.00 71.62 91 VAL A O 1
ATOM 733 N N . SER A 1 92 ? -14.759 1.128 24.622 1.00 64.62 92 SER A N 1
ATOM 734 C CA . SER A 1 92 ? -15.969 1.148 25.459 1.00 64.62 92 SER A CA 1
ATOM 735 C C . SER A 1 92 ? -15.777 0.400 26.783 1.00 64.62 92 SER A C 1
ATOM 737 O O . SER A 1 92 ? -15.510 -0.807 26.809 1.00 64.62 92 SER A O 1
ATOM 739 N N . LYS A 1 93 ? -15.967 1.132 27.890 1.00 61.84 93 LYS A N 1
ATOM 740 C CA . LYS A 1 93 ? -16.170 0.585 29.245 1.00 61.84 93 LYS A CA 1
ATOM 741 C C . LYS A 1 93 ? -17.653 0.495 29.637 1.00 61.84 93 LYS A C 1
ATOM 743 O O . LYS A 1 93 ? -17.951 -0.077 30.677 1.00 61.84 93 LYS A O 1
ATOM 748 N N . LEU A 1 94 ? -18.558 1.057 28.832 1.00 64.69 94 LEU A N 1
ATOM 749 C CA . LEU A 1 94 ? -20.003 1.061 29.070 1.00 64.69 94 LEU A CA 1
ATOM 750 C C . LEU A 1 94 ? -20.656 0.063 28.120 1.00 64.69 94 LEU A C 1
ATOM 752 O O . LEU A 1 94 ? -20.675 0.269 26.904 1.00 64.69 94 LEU A O 1
ATOM 756 N N . SER A 1 95 ? -21.180 -1.036 28.657 1.00 71.44 95 SER A N 1
ATOM 757 C CA . SER A 1 95 ? -21.984 -1.929 27.831 1.00 71.44 95 SER A CA 1
ATOM 758 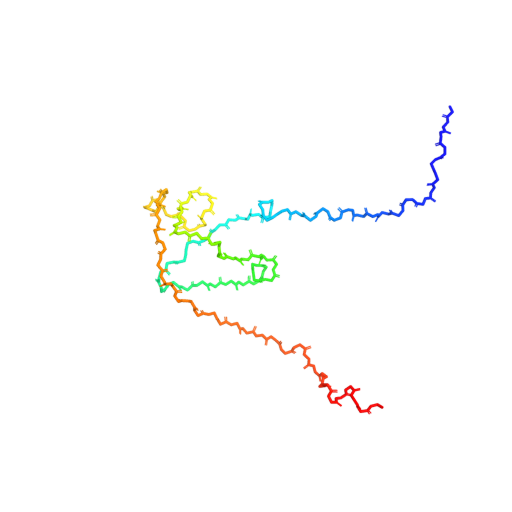C C . SER A 1 95 ? -23.315 -1.250 27.498 1.00 71.44 95 SER A C 1
ATOM 760 O O . SER A 1 95 ? -23.838 -0.461 28.286 1.00 71.44 95 SER A O 1
ATOM 762 N N . VAL A 1 96 ? -23.906 -1.581 26.346 1.00 68.50 96 VAL A N 1
ATOM 763 C CA . VAL A 1 96 ? -25.276 -1.152 25.997 1.00 68.50 96 VAL A CA 1
ATOM 764 C C . VAL A 1 96 ? -26.257 -1.517 27.121 1.00 68.50 96 VAL A C 1
ATOM 766 O O . VAL A 1 96 ? -27.183 -0.766 27.411 1.00 68.50 96 VAL A O 1
ATOM 769 N N . MET A 1 97 ? -25.992 -2.617 27.831 1.00 71.12 97 MET A N 1
ATOM 770 C CA . MET A 1 97 ? -26.769 -3.033 28.998 1.00 71.12 97 MET A CA 1
ATOM 771 C C . MET A 1 97 ? -26.633 -2.081 30.192 1.00 71.12 97 MET A C 1
ATOM 773 O O . MET A 1 97 ? -27.590 -1.932 30.942 1.00 71.12 97 MET A O 1
ATOM 777 N N . ASP A 1 98 ? -25.494 -1.413 30.378 1.00 77.44 98 ASP A N 1
ATOM 778 C CA . ASP A 1 98 ? -25.321 -0.408 31.437 1.00 77.44 98 ASP A CA 1
ATOM 779 C C . ASP A 1 98 ? -26.065 0.894 31.112 1.00 77.44 98 ASP A C 1
ATOM 781 O O . ASP A 1 98 ? -26.494 1.600 32.020 1.00 77.44 98 ASP A O 1
ATOM 785 N N . MET A 1 99 ? -26.285 1.183 29.825 1.00 70.38 99 MET A N 1
ATOM 786 C CA . MET A 1 99 ? -27.090 2.326 29.375 1.00 70.38 99 MET A CA 1
ATOM 787 C C . MET A 1 99 ? -28.603 2.072 29.464 1.00 70.38 99 MET A C 1
ATOM 789 O O . MET A 1 99 ? -29.368 3.022 29.595 1.00 70.38 99 MET A O 1
ATOM 793 N N . LEU A 1 100 ? -29.032 0.806 29.414 1.00 78.38 100 LEU A N 1
ATOM 794 C CA . LEU A 1 100 ? -30.442 0.390 29.459 1.00 78.38 100 LEU A CA 1
ATOM 795 C C . LEU A 1 100 ? -31.002 0.194 30.882 1.00 78.38 100 LEU A C 1
ATOM 797 O O . LEU A 1 100 ? -32.196 -0.035 31.036 1.00 78.38 100 LEU A O 1
ATOM 801 N N . LYS A 1 101 ? -30.170 0.280 31.927 1.00 66.06 101 LYS A N 1
ATOM 802 C CA . LYS A 1 101 ? -30.569 0.093 33.339 1.00 66.06 101 LYS A CA 1
ATOM 803 C C . LYS A 1 101 ? -31.153 1.353 34.007 1.00 66.06 101 LYS A C 1
ATOM 805 O O . LYS A 1 101 ? -31.077 1.466 35.229 1.00 66.06 101 LYS A O 1
ATOM 810 N N . LYS A 1 102 ? -31.685 2.308 33.241 1.00 54.75 102 LYS A N 1
ATOM 811 C CA . LYS A 1 102 ? -32.182 3.585 33.774 1.00 54.75 102 LYS A CA 1
ATOM 812 C C . LYS A 1 102 ? -33.701 3.653 33.801 1.00 54.75 102 LYS A C 1
ATOM 814 O O . LYS A 1 102 ? -34.309 3.297 32.771 1.00 54.75 102 LYS A O 1
#

InterPro domains:
  IPR032862 Alpha-ketoglutarate-dependent dioxygenase alkB homologue 6 [PTHR46030] (16-94)
  IPR037151 Alpha-ketoglutarate-dependent dioxygenase AlkB-like superfamily [G3DSA:2.60.120.590] (8-95)

Secondary structure (DSSP, 8-state):
------S------------TGGG---B----TT------HHHHHT--------SEEE--TTTBTT--TTTTT-EEE-----------------S-HHHHS--

Radius of gyration: 23.61 Å; chains: 1; bounding box: 50×71×49 Å